Protein AF-A0A329SP08-F1 (afdb_monomer_lite)

Organism: NCBI:txid29920

Secondary structure (DSSP, 8-state):
--TTHHHHHTTS-SEE-TT-HHHHHHHHHHTTS-SS-SSPP-TTS-TTTT---GGGHHHHHHHEE-S--------HHHHHHH--------

Foldseek 3Di:
DPVCLVVVVQQDAQEEQAPHPLVVVLVCLVVVVDQFDPDDDDPPDDPLSRHSDPVSNVVNVRRYDHDPPPDDDDPVVVCCVPVDDPPPDD

Structure (mmCIF, N/CA/C/O backbone):
data_AF-A0A329SP08-F1
#
_entry.id   AF-A0A329SP08-F1
#
loop_
_atom_site.group_PDB
_atom_site.id
_atom_site.type_symbol
_atom_site.label_atom_id
_atom_site.label_alt_id
_atom_site.label_comp_id
_atom_site.label_asym_id
_atom_site.label_entity_id
_atom_site.label_seq_id
_atom_site.pdbx_PDB_ins_code
_atom_site.Cartn_x
_atom_site.Cartn_y
_atom_site.Cartn_z
_atom_site.occupancy
_atom_site.B_iso_or_equiv
_atom_site.auth_seq_id
_atom_site.auth_comp_id
_atom_site.auth_asym_id
_atom_site.auth_atom_id
_atom_site.pdbx_PDB_model_num
ATOM 1 N N . MET A 1 1 ? 8.829 8.446 -32.620 1.00 40.56 1 MET A N 1
ATOM 2 C CA . MET A 1 1 ? 9.090 8.621 -31.174 1.00 40.56 1 MET A CA 1
ATOM 3 C C . MET A 1 1 ? 7.764 8.513 -30.444 1.00 40.56 1 MET A C 1
ATOM 5 O O . MET A 1 1 ? 6.867 9.293 -30.743 1.00 40.56 1 MET A O 1
ATOM 9 N N . VAL A 1 2 ? 7.595 7.527 -29.562 1.00 43.41 2 VAL A N 1
ATOM 10 C CA . VAL A 1 2 ? 6.365 7.396 -28.766 1.00 43.41 2 VAL A CA 1
ATOM 11 C C . VAL A 1 2 ? 6.525 8.300 -27.544 1.00 43.41 2 VAL A C 1
ATOM 13 O O . VAL A 1 2 ? 7.125 7.912 -26.550 1.00 43.41 2 VAL A O 1
ATOM 16 N N . ALA A 1 3 ? 6.034 9.537 -27.635 1.00 47.53 3 ALA A N 1
ATOM 17 C CA . ALA A 1 3 ? 6.236 10.596 -26.635 1.00 47.53 3 ALA A CA 1
ATOM 18 C C . ALA A 1 3 ? 5.644 10.303 -25.236 1.00 47.53 3 ALA A C 1
ATOM 20 O O . ALA A 1 3 ? 5.791 11.109 -24.320 1.00 47.53 3 ALA A O 1
ATOM 21 N N . ASN A 1 4 ? 4.979 9.159 -25.059 1.00 46.28 4 ASN A N 1
ATOM 22 C CA . ASN A 1 4 ? 4.248 8.820 -23.842 1.00 46.28 4 ASN A CA 1
ATOM 23 C C . ASN A 1 4 ? 4.980 7.836 -22.915 1.00 46.28 4 ASN A C 1
ATOM 25 O O . ASN A 1 4 ? 4.553 7.694 -21.774 1.00 46.28 4 ASN A O 1
ATOM 29 N N . ALA A 1 5 ? 6.067 7.185 -23.347 1.00 46.56 5 ALA A N 1
ATOM 30 C CA . ALA A 1 5 ? 6.740 6.164 -22.532 1.00 46.56 5 ALA A CA 1
ATOM 31 C C . ALA A 1 5 ? 7.397 6.755 -21.266 1.00 46.56 5 ALA A C 1
ATOM 33 O O . ALA A 1 5 ? 7.103 6.315 -20.155 1.00 46.56 5 ALA A O 1
ATOM 34 N N . GLY A 1 6 ? 8.184 7.829 -21.401 1.00 44.88 6 GLY A N 1
ATOM 35 C CA . GLY A 1 6 ? 8.836 8.501 -20.266 1.00 44.88 6 GLY A CA 1
ATOM 36 C C . GLY A 1 6 ? 7.880 9.108 -19.225 1.00 44.88 6 GLY A C 1
ATOM 37 O O . GLY A 1 6 ? 8.246 9.269 -18.061 1.00 44.88 6 GLY A O 1
ATOM 38 N N . ARG A 1 7 ? 6.628 9.410 -19.598 1.00 44.84 7 ARG A N 1
ATOM 39 C CA . ARG A 1 7 ? 5.610 9.918 -18.660 1.00 44.84 7 ARG A CA 1
ATOM 40 C C . ARG A 1 7 ? 5.048 8.824 -17.751 1.00 44.84 7 ARG A C 1
ATOM 42 O O . ARG A 1 7 ? 4.647 9.133 -16.633 1.00 44.84 7 ARG A O 1
ATOM 49 N N . ILE A 1 8 ? 5.042 7.574 -18.216 1.00 51.00 8 ILE A N 1
ATOM 50 C CA . ILE A 1 8 ? 4.482 6.439 -17.477 1.00 51.00 8 ILE A CA 1
ATOM 51 C C . ILE A 1 8 ? 5.408 6.049 -16.321 1.00 51.00 8 ILE A C 1
ATOM 53 O O . ILE A 1 8 ? 4.914 5.842 -15.218 1.00 51.00 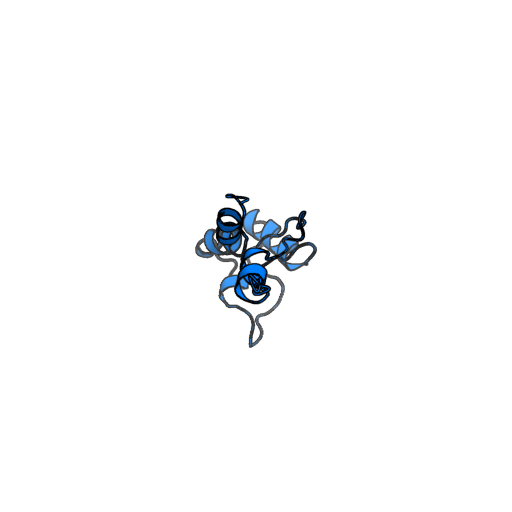8 ILE A O 1
ATOM 57 N N . TYR A 1 9 ? 6.732 6.068 -16.508 1.00 51.50 9 TYR A N 1
ATOM 58 C CA . TYR A 1 9 ? 7.699 5.665 -15.473 1.00 51.50 9 TYR A CA 1
ATOM 59 C C . TYR A 1 9 ? 7.570 6.424 -14.143 1.00 51.50 9 TYR A C 1
ATOM 61 O O . TYR A 1 9 ? 7.683 5.812 -13.088 1.00 51.50 9 TYR A O 1
ATOM 69 N N . ASN A 1 10 ? 7.271 7.727 -14.171 1.00 53.16 10 ASN A N 1
ATOM 70 C CA . ASN A 1 10 ? 7.082 8.530 -12.951 1.00 53.16 10 ASN A CA 1
ATOM 71 C C . ASN A 1 10 ? 5.719 8.312 -12.268 1.00 53.16 10 ASN A C 1
ATOM 73 O O . ASN A 1 10 ? 5.504 8.800 -11.161 1.00 53.16 10 ASN A O 1
ATOM 77 N N . SER A 1 11 ? 4.791 7.629 -12.940 1.00 57.22 11 SER A N 1
ATOM 78 C CA . SER A 1 11 ? 3.452 7.309 -12.431 1.00 57.22 11 SER A CA 1
ATOM 79 C C . SER A 1 11 ? 3.299 5.852 -11.999 1.00 57.22 11 SER A C 1
ATOM 81 O O . SER A 1 11 ? 2.248 5.485 -11.478 1.00 57.22 11 SER A O 1
ATOM 83 N N . LEU A 1 12 ? 4.326 5.021 -12.214 1.00 60.44 12 LEU A N 1
ATOM 84 C CA . LEU A 1 12 ? 4.294 3.635 -11.779 1.00 60.44 12 LEU A CA 1
ATOM 85 C C . LEU A 1 12 ? 4.554 3.570 -10.268 1.00 60.44 12 LEU A C 1
ATOM 87 O O . LEU A 1 12 ? 5.510 4.178 -9.782 1.00 60.44 12 LEU A O 1
ATOM 91 N N . PRO A 1 13 ? 3.731 2.823 -9.522 1.00 60.25 13 PRO A N 1
ATOM 92 C CA . PRO A 1 13 ? 4.033 2.514 -8.138 1.00 60.25 13 PRO A CA 1
ATOM 93 C C . PRO A 1 13 ? 5.353 1.755 -8.078 1.00 60.25 13 PRO A C 1
ATOM 95 O O . PRO A 1 13 ? 5.618 0.864 -8.887 1.00 60.25 13 PRO A O 1
ATOM 98 N N . THR A 1 14 ? 6.179 2.109 -7.099 1.00 74.44 14 THR A N 1
ATOM 99 C CA . THR A 1 14 ? 7.503 1.509 -6.908 1.00 74.44 14 THR A CA 1
ATOM 100 C C . THR A 1 14 ? 7.416 0.009 -6.623 1.00 74.44 14 THR A C 1
ATOM 102 O O . THR A 1 14 ? 8.354 -0.730 -6.912 1.00 74.44 14 THR A O 1
ATOM 105 N N . ILE A 1 15 ? 6.304 -0.443 -6.041 1.00 85.12 15 ILE A N 1
ATOM 106 C CA . ILE A 1 15 ? 6.094 -1.821 -5.616 1.00 85.12 15 ILE A CA 1
ATOM 107 C C . ILE A 1 15 ? 4.794 -2.336 -6.214 1.00 85.12 15 ILE A C 1
ATOM 109 O O . ILE A 1 15 ? 3.713 -1.809 -5.954 1.00 85.12 15 ILE A O 1
ATOM 113 N N . LEU A 1 16 ? 4.911 -3.417 -6.974 1.00 87.62 16 LEU A N 1
ATOM 114 C CA . LEU A 1 16 ? 3.778 -4.209 -7.412 1.00 87.62 16 LEU A CA 1
ATOM 115 C C . LEU A 1 16 ? 3.605 -5.387 -6.452 1.00 87.62 16 LEU A C 1
ATOM 117 O O . LEU A 1 16 ? 4.494 -6.227 -6.334 1.00 87.62 16 LEU A O 1
ATOM 121 N N . ALA A 1 17 ? 2.472 -5.429 -5.759 1.00 89.94 17 ALA A N 1
ATOM 122 C CA . ALA A 1 17 ? 2.154 -6.436 -4.750 1.00 89.94 17 ALA A CA 1
ATOM 123 C C . ALA A 1 17 ? 0.864 -7.207 -5.089 1.00 89.94 17 ALA A C 1
ATOM 125 O O . ALA A 1 17 ? 0.207 -7.739 -4.190 1.00 89.94 17 ALA A O 1
ATOM 126 N N . THR A 1 18 ? 0.499 -7.255 -6.376 1.00 88.62 18 THR A N 1
ATOM 127 C CA . THR A 1 18 ? -0.655 -7.993 -6.908 1.00 88.62 18 THR A CA 1
ATOM 128 C C . THR A 1 18 ? -0.725 -9.404 -6.322 1.00 88.62 18 THR A C 1
ATOM 130 O O . THR A 1 18 ? 0.297 -10.076 -6.184 1.00 88.62 18 THR A O 1
ATOM 133 N N . ASP A 1 19 ? -1.931 -9.833 -5.947 1.00 87.88 19 ASP A N 1
ATOM 134 C CA . ASP A 1 19 ? -2.234 -11.156 -5.380 1.00 87.88 19 ASP A CA 1
ATOM 135 C C . ASP A 1 19 ? -1.478 -11.525 -4.086 1.00 87.88 19 ASP A C 1
ATOM 137 O O . ASP A 1 19 ? -1.530 -12.669 -3.630 1.00 87.88 19 ASP A O 1
ATOM 141 N N . SER A 1 20 ? -0.809 -10.567 -3.436 1.00 91.31 20 SER A N 1
ATOM 142 C CA . SER A 1 20 ? -0.161 -10.805 -2.145 1.00 91.31 20 SER A CA 1
ATOM 143 C C . SER A 1 20 ? -1.137 -10.643 -0.965 1.00 91.31 20 SER A C 1
ATOM 145 O O . SER A 1 20 ? -2.024 -9.779 -0.998 1.00 91.31 20 SER A O 1
ATOM 147 N N . PRO A 1 21 ? -0.943 -11.382 0.148 1.00 93.06 21 PRO A N 1
ATOM 148 C CA . PRO A 1 21 ? -1.702 -11.166 1.386 1.00 93.06 21 PRO A CA 1
ATOM 149 C C . PRO A 1 21 ? -1.608 -9.723 1.900 1.00 93.06 21 PRO A C 1
ATOM 151 O O . PRO A 1 21 ? -2.564 -9.202 2.470 1.00 93.06 21 PRO A O 1
ATOM 154 N N . TYR A 1 22 ? -0.482 -9.055 1.632 1.00 93.44 22 TYR A N 1
ATOM 155 C CA . TYR A 1 22 ? -0.239 -7.662 1.997 1.00 93.44 22 TYR A CA 1
ATOM 156 C C . TYR A 1 22 ? -1.295 -6.711 1.418 1.00 93.44 22 TYR A C 1
ATOM 158 O O . TYR A 1 22 ? -1.775 -5.820 2.112 1.00 93.44 22 TYR A O 1
ATOM 166 N N . CYS A 1 23 ? -1.728 -6.939 0.178 1.00 94.94 23 CYS A N 1
ATOM 167 C CA . CYS A 1 23 ? -2.750 -6.117 -0.464 1.00 94.94 23 CYS A CA 1
ATOM 168 C C . CYS A 1 23 ? -4.142 -6.286 0.149 1.00 94.94 23 CYS A C 1
ATOM 170 O O . CYS A 1 23 ? -4.883 -5.312 0.284 1.00 94.94 23 CYS A O 1
ATOM 172 N N . SER A 1 24 ? -4.477 -7.501 0.588 1.00 95.56 24 SER A N 1
ATOM 173 C CA . SER A 1 24 ? -5.724 -7.749 1.319 1.00 95.56 24 SER A CA 1
ATOM 174 C C . SER A 1 24 ? -5.728 -7.046 2.678 1.00 95.56 24 SER A C 1
ATOM 176 O O . SER A 1 24 ? -6.753 -6.508 3.097 1.00 95.56 24 SER A O 1
ATOM 178 N N . GLU A 1 25 ? -4.584 -7.019 3.365 1.00 96.12 25 GLU A N 1
ATOM 179 C CA . GLU A 1 25 ? -4.443 -6.286 4.625 1.00 96.12 25 GLU A CA 1
ATOM 180 C C . GLU A 1 25 ? -4.477 -4.772 4.421 1.00 96.12 25 GLU A C 1
ATOM 182 O O . GLU A 1 25 ? -5.203 -4.094 5.142 1.00 96.12 25 GLU A O 1
ATOM 187 N N . LEU A 1 26 ? -3.781 -4.243 3.409 1.00 95.62 26 LEU A N 1
ATOM 188 C CA . LEU A 1 26 ? -3.838 -2.823 3.052 1.00 95.62 26 LEU A CA 1
ATOM 189 C C . LEU A 1 26 ? -5.271 -2.354 2.806 1.00 95.62 26 LEU A C 1
ATOM 191 O O . LEU A 1 26 ? -5.667 -1.308 3.317 1.00 95.62 26 LEU A O 1
ATOM 195 N N . GLN A 1 27 ? -6.061 -3.136 2.066 1.00 96.12 27 GLN A N 1
ATOM 196 C CA . GLN A 1 27 ? -7.465 -2.814 1.836 1.00 96.12 27 GLN A CA 1
ATOM 197 C C . GLN A 1 27 ? -8.241 -2.743 3.156 1.00 96.12 27 GLN A C 1
ATOM 199 O O . GLN A 1 27 ? -8.932 -1.760 3.406 1.00 96.12 27 GLN A O 1
ATOM 204 N N . ARG A 1 28 ? -8.098 -3.745 4.033 1.00 97.25 28 ARG A N 1
ATOM 205 C CA . ARG A 1 28 ? -8.769 -3.750 5.345 1.00 97.25 28 ARG A CA 1
ATOM 206 C C . ARG A 1 28 ? -8.323 -2.593 6.234 1.00 97.25 28 ARG A C 1
ATOM 208 O O . ARG A 1 28 ? -9.152 -2.061 6.964 1.00 97.25 28 ARG A O 1
ATOM 215 N N . ILE A 1 29 ? -7.050 -2.204 6.167 1.00 96.94 29 ILE A N 1
ATOM 216 C CA . ILE A 1 29 ? -6.499 -1.059 6.900 1.00 96.94 29 ILE A CA 1
ATOM 217 C C . ILE A 1 29 ? -7.112 0.248 6.396 1.00 96.94 29 ILE A C 1
ATOM 219 O O . ILE A 1 29 ? -7.575 1.051 7.200 1.00 96.94 29 ILE A O 1
ATOM 223 N N . PHE A 1 30 ? -7.193 0.447 5.078 1.00 96.06 30 PHE A N 1
ATOM 224 C CA . PHE A 1 30 ? -7.824 1.639 4.499 1.00 96.06 30 PHE A CA 1
ATOM 225 C C . PHE A 1 30 ? -9.343 1.686 4.694 1.00 96.06 30 PHE A C 1
ATOM 227 O O . PHE A 1 3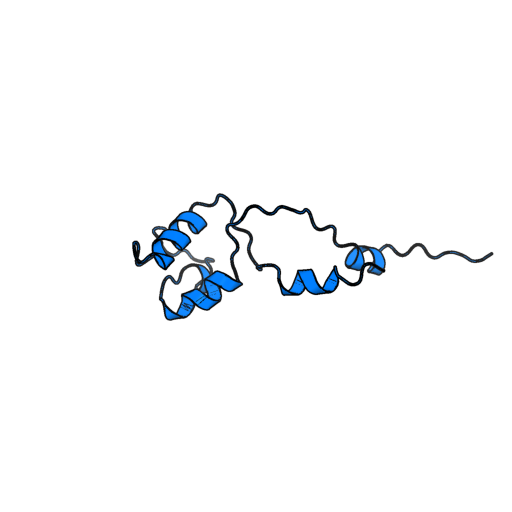0 ? -9.918 2.769 4.695 1.00 96.06 30 PHE A O 1
ATOM 234 N N . GLU A 1 31 ? -9.986 0.531 4.855 1.00 96.88 31 GLU A N 1
ATOM 235 C CA . GLU A 1 31 ? -11.393 0.408 5.249 1.00 96.88 31 GLU A CA 1
ATOM 236 C C . GLU A 1 31 ? -11.594 0.482 6.773 1.00 96.88 31 GLU A C 1
ATOM 238 O O . GLU A 1 31 ? -12.706 0.254 7.246 1.00 96.88 31 GLU A O 1
ATOM 243 N N . GLU A 1 32 ? -10.533 0.746 7.546 1.00 95.50 32 GLU A N 1
ATOM 244 C CA . GLU A 1 32 ? -10.541 0.831 9.016 1.00 95.50 32 GLU A CA 1
ATOM 245 C C . GLU A 1 32 ? -11.016 -0.453 9.726 1.0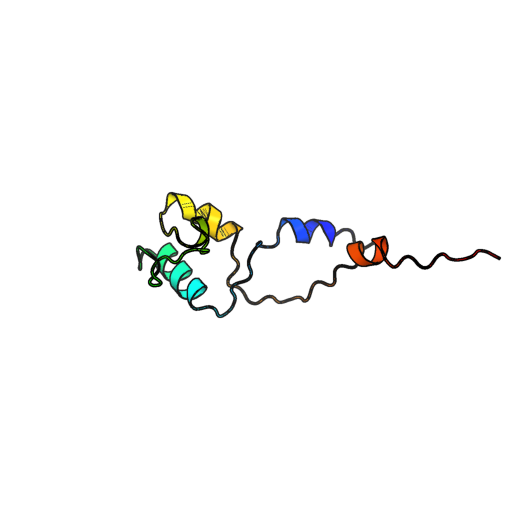0 95.50 32 GLU A C 1
ATOM 247 O O . GLU A 1 32 ? -11.301 -0.464 10.922 1.00 95.50 32 GLU A O 1
ATOM 252 N N . LYS A 1 33 ? -11.052 -1.584 9.013 1.00 97.12 33 LYS A N 1
ATOM 253 C CA . LYS A 1 33 ? -11.405 -2.910 9.550 1.00 97.12 33 LYS A CA 1
ATOM 254 C C . LYS A 1 33 ? -10.245 -3.575 10.289 1.00 97.12 33 LYS A C 1
ATOM 256 O O . LYS A 1 33 ? -10.442 -4.586 10.961 1.00 97.12 33 LYS A O 1
ATOM 261 N N . GLN A 1 34 ? -9.037 -3.046 10.129 1.00 95.44 34 GLN A N 1
ATOM 262 C CA . GLN A 1 34 ? -7.807 -3.563 10.712 1.00 95.44 34 GLN A CA 1
ATOM 263 C C . GLN A 1 34 ? -6.879 -2.386 11.036 1.00 95.44 34 GLN A C 1
ATOM 265 O O . GLN A 1 34 ? -6.674 -1.516 10.202 1.00 95.44 34 GLN A O 1
ATOM 270 N N . SER A 1 35 ? -6.320 -2.338 12.246 1.00 94.19 35 SER A N 1
ATOM 271 C CA . SER A 1 35 ? -5.472 -1.216 12.683 1.00 94.19 35 SER A CA 1
ATOM 272 C C . SER A 1 35 ? -3.978 -1.431 12.434 1.00 94.19 35 SER A C 1
ATOM 274 O O . SER A 1 35 ? -3.225 -0.466 12.415 1.00 94.19 35 SER A O 1
ATOM 276 N N . ASN A 1 36 ? -3.542 -2.681 12.250 1.00 94.56 36 ASN A N 1
ATOM 277 C CA . ASN A 1 36 ? -2.139 -3.066 12.077 1.00 94.56 36 ASN A CA 1
ATOM 278 C C . ASN A 1 36 ? -2.018 -4.254 11.124 1.00 94.56 36 ASN A C 1
ATOM 280 O O . ASN A 1 36 ? -2.938 -5.063 11.047 1.00 94.56 36 ASN A O 1
ATOM 284 N N . PHE A 1 37 ? -0.878 -4.406 10.453 1.00 93.19 37 PHE A N 1
ATOM 285 C CA . PHE A 1 37 ? -0.567 -5.618 9.686 1.00 93.19 37 PHE A CA 1
ATOM 286 C C . PHE A 1 37 ? -0.463 -6.842 10.606 1.00 93.19 37 PHE A C 1
ATOM 288 O O . PHE A 1 37 ? -0.011 -6.724 11.746 1.00 93.19 37 PHE A O 1
ATOM 295 N N . SER A 1 38 ? -0.870 -8.019 10.121 1.00 91.81 38 SER A N 1
ATOM 296 C CA . SER A 1 38 ? -0.854 -9.243 10.945 1.00 91.81 38 SER A CA 1
ATOM 297 C C . SER A 1 38 ? 0.543 -9.847 11.060 1.00 91.81 38 SER A C 1
ATOM 299 O O . SER A 1 38 ? 0.817 -10.616 11.982 1.00 91.81 38 SER A O 1
ATOM 301 N N . ILE A 1 39 ? 1.427 -9.532 10.109 1.00 85.69 39 ILE A N 1
ATOM 302 C CA . ILE A 1 39 ? 2.794 -10.044 10.098 1.00 85.69 39 ILE A CA 1
ATOM 303 C C . ILE A 1 39 ? 3.623 -9.273 11.137 1.00 85.69 39 ILE A C 1
ATOM 305 O O . ILE A 1 39 ? 3.718 -8.046 11.047 1.00 85.69 39 ILE A O 1
ATOM 309 N N . PRO A 1 40 ? 4.247 -9.966 12.108 1.00 81.88 40 PRO A N 1
ATOM 310 C CA . PRO A 1 40 ? 5.130 -9.325 13.067 1.00 81.88 40 PRO A CA 1
ATOM 311 C C . PRO A 1 40 ? 6.362 -8.747 12.369 1.00 81.88 40 PRO A C 1
ATOM 313 O O . PRO A 1 40 ? 6.837 -9.252 11.351 1.00 81.88 40 PRO A O 1
ATOM 316 N N . TRP A 1 41 ? 6.898 -7.677 12.948 1.00 82.50 41 TRP A N 1
ATOM 317 C CA . TRP A 1 41 ? 8.084 -7.027 12.412 1.00 82.50 41 TRP A CA 1
ATOM 318 C C . TRP A 1 41 ? 9.304 -7.959 12.454 1.00 82.50 41 TRP A C 1
ATOM 320 O O . TRP A 1 41 ? 9.578 -8.608 13.467 1.00 82.50 41 TRP A O 1
ATOM 330 N N . HIS A 1 42 ? 10.073 -7.972 11.365 1.00 84.44 42 HIS A N 1
ATOM 331 C CA . HIS A 1 42 ? 11.341 -8.692 11.260 1.00 84.44 42 HIS A CA 1
ATOM 332 C C . HIS A 1 42 ? 12.467 -7.768 10.786 1.00 84.44 42 HIS A C 1
ATOM 334 O O . HIS A 1 42 ? 12.236 -6.818 10.032 1.00 84.44 42 HIS A O 1
ATOM 340 N N . GLN A 1 43 ? 13.709 -8.073 11.181 1.00 85.94 43 GLN A N 1
ATOM 341 C CA . GLN A 1 43 ? 14.874 -7.354 10.666 1.00 85.94 43 GLN A CA 1
ATOM 342 C C . GLN A 1 43 ? 14.929 -7.440 9.135 1.00 85.94 43 GLN A C 1
ATOM 344 O O . GLN A 1 43 ? 14.789 -8.515 8.556 1.00 85.94 43 GLN A O 1
ATOM 349 N N . GLY A 1 44 ? 15.139 -6.291 8.491 1.00 83.56 44 GLY A N 1
ATOM 350 C CA . GLY A 1 44 ? 15.165 -6.168 7.032 1.00 83.56 44 GLY A CA 1
ATOM 351 C C . GLY A 1 44 ? 13.817 -5.816 6.393 1.00 83.56 44 GLY A C 1
ATOM 352 O O . GLY A 1 44 ? 13.789 -5.514 5.203 1.00 83.56 44 GLY A O 1
ATOM 353 N N . GLN A 1 45 ? 12.713 -5.786 7.151 1.00 86.50 45 GLN A N 1
ATOM 354 C CA . GLN A 1 45 ? 11.445 -5.257 6.643 1.00 86.50 45 GLN A CA 1
ATOM 355 C C . GLN A 1 45 ? 11.448 -3.726 6.586 1.00 86.50 45 GLN A C 1
ATOM 357 O O . GLN A 1 45 ? 12.009 -3.040 7.445 1.00 86.50 45 GLN A O 1
ATOM 362 N N . SER A 1 46 ? 10.765 -3.184 5.577 1.00 89.56 46 SER A N 1
ATOM 363 C CA . SER A 1 46 ? 10.584 -1.742 5.435 1.00 89.56 46 SER A CA 1
ATOM 364 C C . SER A 1 46 ? 9.660 -1.205 6.524 1.00 89.56 46 SER A C 1
ATOM 366 O O . SER A 1 46 ? 8.478 -1.538 6.563 1.00 89.56 46 SER A O 1
ATOM 368 N N . MET A 1 47 ? 10.176 -0.298 7.356 1.00 89.88 47 MET A N 1
ATOM 369 C CA . MET A 1 47 ? 9.368 0.406 8.357 1.00 89.88 47 MET A CA 1
ATOM 370 C C . MET A 1 47 ? 8.184 1.147 7.730 1.00 89.88 47 MET A C 1
ATOM 372 O O . MET A 1 47 ? 7.105 1.175 8.308 1.00 89.88 47 MET A O 1
ATOM 376 N N . THR A 1 48 ? 8.370 1.720 6.539 1.00 91.69 48 THR A N 1
ATOM 377 C CA . THR A 1 48 ? 7.310 2.448 5.835 1.00 91.69 48 THR A CA 1
ATOM 378 C C . THR A 1 48 ? 6.208 1.512 5.357 1.00 91.69 48 THR A C 1
ATOM 380 O O . THR A 1 48 ? 5.038 1.854 5.466 1.00 91.69 48 THR A O 1
ATOM 383 N N . LEU A 1 49 ? 6.552 0.329 4.842 1.00 92.69 49 LEU A N 1
ATOM 384 C CA . LEU A 1 49 ? 5.549 -0.614 4.330 1.00 92.69 49 LEU A CA 1
ATOM 385 C C . LEU A 1 49 ? 4.835 -1.371 5.452 1.00 92.69 49 LEU A C 1
ATOM 387 O O . LEU A 1 49 ? 3.705 -1.802 5.255 1.00 92.69 49 LEU A O 1
ATOM 391 N N . SER A 1 50 ? 5.463 -1.483 6.623 1.00 92.81 50 SER A N 1
ATOM 392 C CA . SER A 1 50 ? 4.888 -2.126 7.808 1.00 92.81 50 SER A CA 1
ATOM 393 C C . SER A 1 50 ? 4.155 -1.155 8.746 1.00 92.81 50 SER A C 1
ATOM 395 O O . SER A 1 50 ? 3.671 -1.576 9.794 1.00 92.81 50 SER A O 1
ATOM 397 N N . ASN A 1 51 ? 4.067 0.137 8.414 1.00 94.31 51 ASN A N 1
ATOM 398 C CA . ASN A 1 51 ? 3.389 1.133 9.244 1.00 94.31 51 ASN A CA 1
ATOM 399 C C . ASN A 1 51 ? 1.948 1.374 8.762 1.00 94.31 51 ASN A C 1
ATOM 401 O O . ASN A 1 51 ? 1.730 2.033 7.747 1.00 94.31 51 ASN A O 1
ATOM 405 N N . ALA A 1 52 ? 0.967 0.867 9.508 1.00 95.12 52 ALA A N 1
ATOM 406 C CA . ALA A 1 52 ? -0.459 0.993 9.192 1.00 95.12 52 ALA A CA 1
ATOM 407 C C . ALA A 1 52 ? -1.096 2.322 9.648 1.00 95.12 52 ALA A C 1
ATOM 409 O O . ALA A 1 52 ? -2.287 2.539 9.416 1.00 95.12 52 ALA A O 1
ATOM 410 N N . SER A 1 53 ? -0.326 3.211 10.286 1.00 95.44 53 SER A N 1
ATOM 411 C CA . SER A 1 53 ? -0.843 4.460 10.849 1.00 95.44 53 SER A CA 1
ATOM 412 C C . SER A 1 53 ? -1.485 5.353 9.773 1.00 95.44 53 SER A C 1
ATOM 414 O O . SER A 1 53 ? -0.936 5.437 8.665 1.00 95.44 53 SER A O 1
ATOM 416 N N . PRO A 1 54 ? -2.604 6.047 10.066 1.00 96.25 54 PRO A N 1
ATOM 417 C CA . PRO A 1 54 ? -3.306 6.905 9.104 1.00 96.25 54 PRO A CA 1
ATOM 418 C C . PRO A 1 54 ? -2.419 7.939 8.404 1.00 96.25 54 PRO A C 1
ATOM 420 O O . PRO A 1 54 ? -2.579 8.207 7.212 1.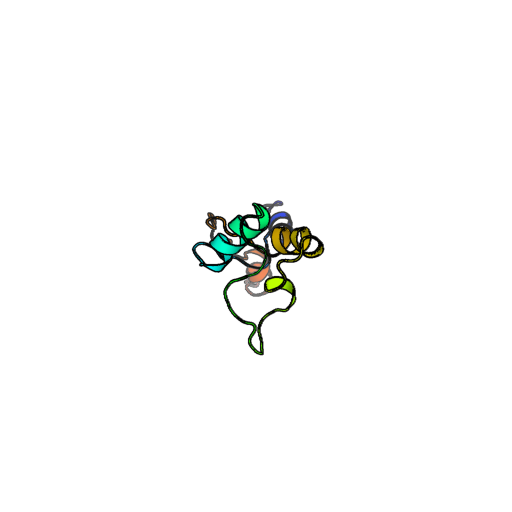00 96.25 54 PRO A O 1
ATOM 423 N N . GLU A 1 55 ? -1.418 8.469 9.105 1.00 96.31 55 GLU A N 1
ATOM 424 C CA . GLU A 1 55 ? -0.464 9.450 8.579 1.00 96.31 55 GLU A CA 1
ATOM 425 C C . GLU A 1 55 ? 0.396 8.874 7.442 1.00 96.31 55 GLU A C 1
ATOM 427 O O . GLU A 1 55 ? 0.898 9.616 6.598 1.00 96.31 55 GLU A O 1
ATOM 432 N N . ASN A 1 56 ? 0.548 7.547 7.382 1.00 96.44 56 ASN A N 1
ATOM 433 C CA . ASN A 1 56 ? 1.338 6.851 6.371 1.00 96.44 56 ASN A CA 1
ATOM 434 C C . ASN A 1 56 ? 0.512 6.396 5.152 1.00 96.44 56 ASN A C 1
ATOM 436 O O . ASN A 1 56 ? 1.076 5.985 4.135 1.00 96.44 56 ASN A O 1
ATOM 440 N N . TRP A 1 57 ? -0.822 6.489 5.195 1.00 95.12 57 TRP A N 1
ATOM 441 C CA . TRP A 1 57 ? -1.687 5.952 4.136 1.00 95.12 57 TRP A CA 1
ATOM 442 C C . TRP A 1 57 ? -1.431 6.574 2.762 1.00 95.12 57 TRP A C 1
ATOM 444 O O . TRP A 1 57 ? -1.493 5.881 1.747 1.00 95.12 57 TRP A O 1
ATOM 454 N N . VAL A 1 58 ? -1.109 7.870 2.709 1.00 94.38 58 VAL A N 1
ATOM 455 C CA . VAL A 1 58 ? -0.767 8.556 1.450 1.00 94.38 58 VAL A CA 1
ATOM 456 C C . VAL A 1 58 ? 0.503 7.970 0.831 1.00 94.38 58 VAL A C 1
ATOM 458 O O . VAL A 1 58 ? 0.573 7.804 -0.386 1.00 94.38 58 VAL A O 1
ATOM 461 N N . THR A 1 59 ? 1.493 7.634 1.656 1.00 93.00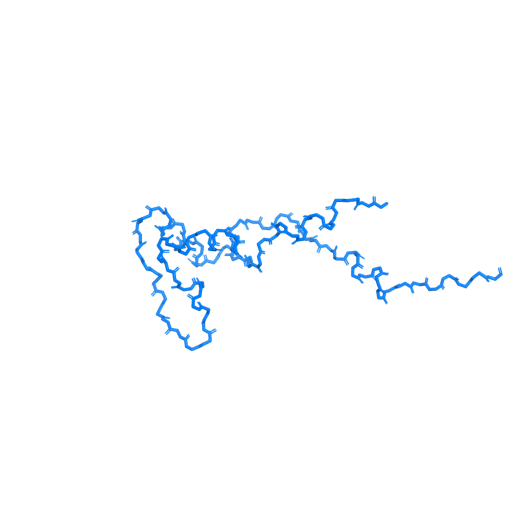 59 THR A N 1
ATOM 462 C CA . THR A 1 59 ? 2.743 7.011 1.209 1.00 93.00 59 THR A CA 1
ATOM 463 C C . THR A 1 59 ? 2.484 5.608 0.680 1.00 93.00 59 THR A C 1
ATOM 465 O O . THR A 1 59 ? 2.931 5.286 -0.418 1.00 93.00 59 THR A O 1
ATOM 468 N N . LEU A 1 60 ? 1.705 4.801 1.407 1.00 93.81 60 LEU A N 1
ATOM 469 C CA . LEU A 1 60 ? 1.343 3.444 0.991 1.00 93.81 60 LEU A CA 1
ATOM 470 C C . LEU A 1 60 ? 0.604 3.434 -0.355 1.00 93.81 60 LEU A C 1
ATOM 472 O O . LEU A 1 60 ? 0.995 2.694 -1.252 1.00 93.81 60 LEU A O 1
ATOM 476 N N . LYS A 1 61 ? -0.387 4.320 -0.536 1.00 91.62 61 LYS A N 1
ATOM 477 C CA . LYS A 1 61 ? -1.158 4.448 -1.790 1.00 91.62 61 LYS A CA 1
ATOM 478 C C . LYS A 1 61 ? -0.320 4.892 -2.992 1.00 91.62 61 LYS A C 1
ATOM 480 O O . LYS A 1 61 ? -0.691 4.611 -4.124 1.00 91.62 61 LYS A O 1
ATOM 485 N N . LYS A 1 62 ? 0.784 5.611 -2.765 1.00 89.25 62 LYS A N 1
ATOM 486 C CA . LYS A 1 62 ? 1.719 6.009 -3.832 1.00 89.25 62 LYS A CA 1
ATOM 487 C C . LYS A 1 62 ? 2.754 4.930 -4.130 1.00 89.25 62 LYS A C 1
ATOM 489 O O . LYS A 1 62 ? 3.153 4.765 -5.277 1.00 89.25 62 LYS A O 1
ATOM 494 N N . ALA A 1 63 ? 3.232 4.246 -3.096 1.00 89.00 63 ALA A N 1
ATOM 495 C CA . ALA A 1 63 ? 4.337 3.306 -3.211 1.00 89.00 63 ALA A CA 1
ATOM 496 C C . ALA A 1 63 ? 3.896 1.937 -3.738 1.00 89.00 63 ALA A C 1
ATOM 498 O O . ALA A 1 63 ? 4.682 1.280 -4.418 1.00 89.00 63 ALA A O 1
ATOM 499 N N . VAL A 1 64 ? 2.674 1.507 -3.417 1.00 91.12 64 VAL A N 1
ATOM 500 C CA . VAL A 1 64 ? 2.211 0.138 -3.648 1.00 91.12 64 VAL A CA 1
ATOM 501 C C . VAL A 1 64 ? 1.016 0.133 -4.590 1.00 91.12 64 VAL A C 1
ATOM 503 O O . VAL A 1 64 ? 0.020 0.804 -4.331 1.00 91.12 64 VAL A O 1
ATOM 506 N N . SER A 1 65 ? 1.084 -0.684 -5.641 1.00 90.75 65 SER A N 1
ATOM 507 C CA . SER A 1 65 ? -0.104 -1.125 -6.373 1.00 90.75 65 SER A CA 1
ATOM 508 C C . SER A 1 65 ? -0.428 -2.572 -6.063 1.00 90.75 65 SER A C 1
ATOM 510 O O . SER A 1 65 ? 0.439 -3.446 -6.070 1.00 90.75 65 SER A O 1
ATOM 512 N N . CYS A 1 66 ? -1.716 -2.793 -5.835 1.00 91.75 66 CYS A N 1
ATOM 513 C CA . CYS A 1 66 ? -2.332 -4.099 -5.665 1.00 91.75 66 CYS A CA 1
ATOM 514 C C . CYS A 1 66 ? -3.094 -4.555 -6.912 1.00 91.75 66 CYS A C 1
ATOM 516 O O . CYS A 1 66 ? -3.648 -5.651 -6.924 1.00 91.75 66 CYS A O 1
ATOM 518 N N . GLU A 1 67 ? -3.152 -3.718 -7.946 1.00 86.25 67 GLU A N 1
ATOM 519 C CA . GLU A 1 67 ? -3.896 -4.012 -9.164 1.00 86.25 67 GLU A CA 1
ATOM 520 C C . GLU A 1 67 ? -3.129 -4.980 -10.063 1.00 86.25 67 GLU A C 1
ATOM 522 O O . GLU A 1 67 ? -1.902 -5.100 -9.987 1.00 86.25 67 GLU A O 1
ATOM 527 N N . ALA A 1 68 ? -3.860 -5.670 -10.938 1.00 78.44 68 ALA A N 1
ATOM 528 C CA . ALA A 1 68 ? -3.253 -6.490 -11.971 1.00 78.44 68 ALA A CA 1
ATOM 529 C C . ALA A 1 68 ? -2.400 -5.610 -12.888 1.00 78.44 68 ALA A C 1
ATOM 531 O O . ALA A 1 68 ? -2.881 -4.639 -13.476 1.00 78.44 68 ALA A O 1
ATOM 532 N N . TRP A 1 69 ? -1.126 -5.962 -13.032 1.00 71.00 69 TRP A N 1
ATOM 533 C CA . TRP A 1 69 ? -0.259 -5.279 -13.976 1.00 71.00 69 TRP A CA 1
ATOM 534 C C . TRP A 1 69 ? -0.625 -5.706 -15.392 1.00 71.00 69 TRP A C 1
ATOM 536 O O . TRP A 1 69 ? -0.312 -6.808 -15.836 1.00 71.00 69 TRP A O 1
ATOM 546 N N . THR A 1 70 ? -1.339 -4.838 -16.100 1.00 63.25 70 THR A N 1
ATOM 547 C CA . THR A 1 70 ? -1.934 -5.173 -17.399 1.00 63.25 70 THR A CA 1
ATOM 548 C C . THR A 1 70 ? -0.956 -5.074 -18.571 1.00 63.25 70 THR A C 1
ATOM 550 O O . THR A 1 70 ? -1.312 -5.469 -19.679 1.00 63.25 70 THR A O 1
ATOM 553 N N . GLN A 1 71 ? 0.267 -4.559 -18.373 1.00 65.75 71 GLN A N 1
ATOM 554 C CA . GLN A 1 71 ? 1.196 -4.285 -19.479 1.00 65.75 71 GLN A CA 1
ATOM 555 C C . GLN A 1 71 ? 2.656 -4.564 -19.128 1.00 65.75 71 GLN A C 1
ATOM 557 O O . GLN A 1 71 ? 3.279 -3.792 -18.411 1.00 65.75 71 GLN A O 1
ATOM 562 N N . THR A 1 72 ? 3.267 -5.597 -19.702 1.00 62.81 72 THR A N 1
ATOM 563 C CA . THR A 1 72 ? 4.731 -5.739 -19.669 1.00 62.81 72 THR A CA 1
ATOM 564 C C . THR A 1 72 ? 5.370 -4.555 -20.399 1.00 62.81 72 THR A C 1
ATOM 566 O O . THR A 1 72 ? 5.339 -4.485 -21.627 1.00 62.81 72 THR A O 1
ATOM 569 N N . LEU A 1 73 ? 5.927 -3.598 -19.653 1.00 65.38 73 LEU A N 1
ATOM 570 C CA . LEU A 1 73 ? 6.600 -2.436 -20.226 1.00 65.38 73 LEU A CA 1
ATOM 571 C C . LEU A 1 73 ? 8.050 -2.802 -20.529 1.00 65.38 73 LEU A C 1
ATOM 573 O O . LEU A 1 73 ? 8.877 -2.936 -19.629 1.00 65.38 73 LEU A O 1
ATOM 577 N N . TYR A 1 74 ? 8.345 -2.972 -21.813 1.00 66.81 74 TYR A N 1
ATOM 578 C CA . TYR A 1 74 ? 9.708 -3.155 -22.284 1.00 66.81 74 TYR A CA 1
ATOM 579 C C . TYR A 1 74 ? 10.454 -1.812 -22.263 1.00 66.81 74 TYR A C 1
ATOM 581 O O . TYR A 1 74 ? 9.951 -0.840 -22.837 1.00 66.81 74 TYR A O 1
ATOM 589 N N . PRO A 1 75 ? 11.633 -1.716 -21.628 1.00 68.06 75 PRO A N 1
ATOM 590 C CA . PRO A 1 75 ? 12.337 -0.451 -21.455 1.00 68.06 75 PRO A CA 1
ATOM 591 C C . PRO A 1 75 ? 13.115 -0.063 -22.721 1.00 68.06 75 PRO A C 1
ATOM 593 O O . PRO A 1 75 ? 14.344 -0.054 -22.732 1.00 68.06 75 PRO A O 1
ATOM 596 N N . VAL A 1 76 ? 12.390 0.300 -23.786 1.00 75.00 76 VAL A N 1
ATOM 597 C CA . VAL A 1 76 ? 12.971 0.646 -25.098 1.00 75.00 76 VAL A CA 1
ATOM 598 C C . VAL A 1 76 ? 14.014 1.765 -24.973 1.00 75.00 76 VAL A C 1
ATOM 600 O O . VAL A 1 76 ? 15.070 1.682 -25.580 1.00 75.00 76 VAL A O 1
ATOM 603 N N . GLU A 1 77 ? 13.776 2.778 -24.131 1.00 73.00 77 GLU A N 1
ATOM 604 C CA . GLU A 1 77 ? 14.722 3.892 -23.932 1.00 73.00 77 GLU A CA 1
ATOM 605 C C . GLU A 1 77 ? 16.052 3.443 -23.298 1.00 73.00 77 GLU A C 1
ATOM 607 O O . GLU A 1 77 ? 17.113 3.997 -23.601 1.00 73.00 77 GLU A O 1
ATOM 612 N N . PHE A 1 78 ? 16.011 2.439 -22.415 1.00 72.94 78 PHE A N 1
ATOM 613 C CA . PHE A 1 78 ? 17.211 1.852 -21.821 1.00 72.94 78 PHE A CA 1
ATOM 614 C C . PHE A 1 78 ? 17.987 1.069 -22.880 1.00 72.94 78 PHE A C 1
ATOM 616 O O . PHE A 1 78 ? 19.191 1.263 -23.027 1.00 72.94 78 PHE A O 1
ATOM 623 N N . GLU A 1 79 ? 17.305 0.240 -23.666 1.00 75.06 79 GLU A N 1
ATOM 624 C CA . GLU A 1 79 ? 17.956 -0.499 -24.746 1.00 75.06 79 GLU A CA 1
ATOM 625 C C . GLU A 1 79 ? 18.527 0.415 -25.818 1.00 75.06 79 GLU A C 1
ATOM 627 O O . GLU A 1 79 ? 19.687 0.268 -26.179 1.00 75.06 79 GLU A O 1
ATOM 632 N N . ASP A 1 80 ? 17.786 1.431 -26.249 1.00 79.44 80 ASP A N 1
ATOM 633 C CA . ASP A 1 80 ? 18.269 2.431 -27.199 1.00 79.44 80 ASP A CA 1
ATOM 634 C C . ASP A 1 80 ? 19.521 3.151 -26.693 1.00 79.44 80 ASP A C 1
ATOM 636 O O . ASP A 1 80 ? 20.302 3.659 -27.492 1.00 79.44 80 ASP A O 1
ATOM 640 N N . LYS A 1 81 ? 19.757 3.226 -25.380 1.00 79.31 81 LYS A N 1
ATOM 641 C CA . LYS A 1 81 ? 20.981 3.814 -24.826 1.00 79.31 81 LYS A CA 1
ATOM 642 C C . LYS A 1 81 ? 22.186 2.876 -24.938 1.00 79.31 81 LYS A C 1
ATOM 644 O O . LYS A 1 81 ? 23.293 3.366 -25.167 1.00 79.31 81 LYS A O 1
ATOM 649 N N . TYR A 1 82 ? 21.990 1.568 -24.775 1.00 77.81 82 TYR A N 1
ATOM 650 C CA . TYR A 1 82 ? 23.077 0.586 -24.633 1.00 77.81 82 TYR A CA 1
ATOM 651 C C . TYR A 1 82 ? 23.263 -0.346 -25.840 1.00 77.81 82 TYR A C 1
ATOM 653 O O . TYR A 1 82 ? 24.351 -0.884 -26.023 1.00 77.81 82 TYR A O 1
ATOM 661 N N . SER A 1 83 ? 22.255 -0.475 -26.697 1.00 74.06 83 SER A N 1
ATOM 662 C CA . SER A 1 83 ? 22.205 -1.395 -27.839 1.00 74.06 83 SER A CA 1
ATOM 663 C C . SER A 1 83 ? 22.276 -0.676 -29.190 1.00 74.06 83 SER A C 1
ATOM 665 O O . SER A 1 83 ? 21.934 -1.265 -30.215 1.00 74.06 83 SER A O 1
ATOM 667 N N . LYS A 1 84 ? 22.712 0.595 -29.233 1.00 70.31 84 LYS A N 1
ATOM 668 C CA . LYS A 1 84 ? 22.843 1.333 -30.502 1.00 70.31 84 LYS A CA 1
ATOM 669 C C . L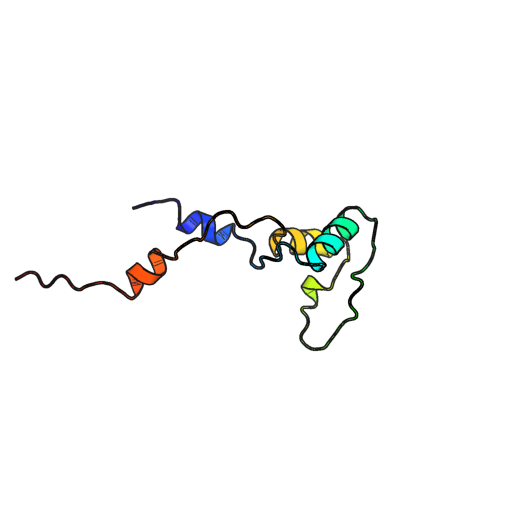YS A 1 84 ? 23.771 0.584 -31.455 1.00 70.31 84 LYS A C 1
ATOM 671 O O . LYS A 1 84 ? 24.984 0.552 -31.251 1.00 70.31 84 LYS A O 1
ATOM 676 N N . ILE A 1 85 ? 23.207 0.058 -32.538 1.00 68.19 85 ILE A N 1
ATOM 677 C CA . ILE A 1 85 ? 23.980 -0.377 -33.697 1.00 68.19 85 ILE A CA 1
ATOM 678 C C . ILE A 1 85 ? 24.586 0.888 -34.309 1.00 68.19 85 ILE A C 1
ATOM 680 O O . ILE A 1 85 ? 23.862 1.799 -34.718 1.00 68.19 85 ILE A O 1
ATOM 684 N N . LYS A 1 86 ? 25.920 0.978 -34.349 1.00 64.62 86 LYS A N 1
ATOM 685 C CA . LYS A 1 86 ? 26.588 1.996 -35.163 1.00 64.62 86 LYS A CA 1
ATOM 686 C C . LYS A 1 86 ? 26.309 1.646 -36.620 1.00 64.62 86 LYS A C 1
ATOM 688 O O . LYS A 1 86 ? 26.837 0.660 -37.120 1.00 64.62 86 LYS A O 1
ATOM 693 N N . ALA A 1 87 ? 25.459 2.422 -37.284 1.00 60.84 87 ALA A N 1
ATOM 694 C CA . ALA A 1 87 ? 25.392 2.384 -38.734 1.00 60.84 87 ALA A CA 1
ATOM 695 C C . ALA A 1 87 ? 26.730 2.925 -39.254 1.00 60.84 87 ALA A C 1
ATOM 697 O O . ALA A 1 87 ? 26.973 4.132 -39.203 1.00 60.84 87 ALA A O 1
ATOM 698 N N . GLU A 1 88 ? 27.626 2.034 -39.676 1.00 57.69 88 GLU A N 1
ATOM 699 C CA . GLU A 1 88 ? 28.752 2.434 -40.510 1.00 57.69 88 GLU A CA 1
ATOM 700 C C . GLU A 1 88 ? 28.174 2.876 -41.858 1.00 57.69 88 GLU A C 1
ATOM 702 O O . GLU A 1 88 ? 27.701 2.067 -42.655 1.00 57.69 88 GLU A O 1
ATOM 707 N N . LEU A 1 89 ? 28.122 4.194 -42.057 1.00 54.47 89 LEU A N 1
ATOM 708 C CA . LEU A 1 89 ? 27.936 4.808 -43.365 1.00 54.47 89 LEU A CA 1
ATOM 709 C C . LEU A 1 89 ? 29.214 4.542 -44.166 1.00 54.47 89 LEU A C 1
ATOM 711 O O . LEU A 1 89 ? 30.242 5.166 -43.900 1.00 54.47 89 LEU A O 1
ATOM 715 N N . GLY A 1 90 ? 29.136 3.566 -45.073 1.00 41.44 90 GLY A N 1
ATOM 716 C CA . GLY A 1 90 ? 30.094 3.381 -46.163 1.00 41.44 90 GLY A CA 1
ATOM 717 C C . GLY A 1 90 ? 29.932 4.433 -47.250 1.00 41.44 90 GLY A C 1
ATOM 718 O O . GLY A 1 90 ? 28.800 4.949 -47.409 1.00 41.44 90 GLY A O 1
#

Sequence (90 aa):
MVANAGRIYNSLPTILATDSPYCSELQRIFEEKQSNFSIPWHQGQSMTLSNASPENWVTLKKAVSCEAWTQTLYPVEFEDKYSKIKAELG

pLDDT: mean 79.55, std 16.95, range [40.56, 97.25]

Radius of gyration: 19.08 Å; chains: 1; bounding box: 42×22×59 Å